Protein AF-A0A8J8D1H1-F1 (afdb_monomer_lite)

Foldseek 3Di:
DFKKKKWADDLVRLDLVLLLVLLQQLQVQLVVLDPDRDDSVNPVLSVVQVVCVVVVHGRIRIDTDDPLLCVLLDVVLVCVLQVPDPVDDDWGKDFLVSLVSQLVSLVSSLVSCCVVPVVDSSSSVSSSVNSSSVSCNVVRTIMIIDD

Structure (mmCIF, N/CA/C/O backbone):
data_AF-A0A8J8D1H1-F1
#
_entry.id   AF-A0A8J8D1H1-F1
#
loop_
_atom_site.group_PDB
_atom_site.id
_atom_site.type_symbol
_atom_site.label_atom_id
_atom_site.label_alt_id
_atom_site.label_comp_id
_atom_site.label_asym_id
_atom_site.label_entity_id
_atom_site.label_seq_id
_atom_site.pdbx_PDB_ins_code
_atom_site.Cartn_x
_atom_site.Cartn_y
_atom_site.Cartn_z
_atom_site.occupancy
_atom_site.B_iso_or_equiv
_atom_site.auth_seq_id
_atom_site.auth_comp_id
_atom_site.auth_asym_id
_atom_site.auth_atom_id
_atom_site.pdbx_PDB_model_num
ATOM 1 N N . MET A 1 1 ? -5.813 13.600 -11.832 1.00 45.50 1 MET A N 1
ATOM 2 C CA . MET A 1 1 ? -6.518 12.853 -10.773 1.00 45.50 1 MET A CA 1
ATOM 3 C C . MET A 1 1 ? -5.757 11.557 -10.572 1.00 45.50 1 MET A C 1
ATOM 5 O O . MET A 1 1 ? -5.566 10.841 -11.548 1.00 45.50 1 MET A O 1
ATOM 9 N N . GLY A 1 2 ? -5.183 11.353 -9.386 1.00 52.75 2 GLY A N 1
ATOM 10 C CA . GLY A 1 2 ? -4.544 10.085 -9.018 1.00 52.75 2 GLY A CA 1
ATOM 11 C C . GLY A 1 2 ? -5.602 9.148 -8.446 1.00 52.75 2 GLY A C 1
ATOM 12 O O . GLY A 1 2 ? -6.563 9.633 -7.866 1.00 52.75 2 GLY A O 1
ATOM 13 N N . LYS A 1 3 ? -5.453 7.840 -8.648 1.00 69.38 3 LYS A N 1
ATOM 14 C CA . LYS A 1 3 ? -6.367 6.838 -8.079 1.00 69.38 3 LYS A CA 1
ATOM 15 C C . LYS A 1 3 ? -5.940 6.569 -6.638 1.00 69.38 3 LYS A C 1
ATOM 17 O O . LYS A 1 3 ? -4.736 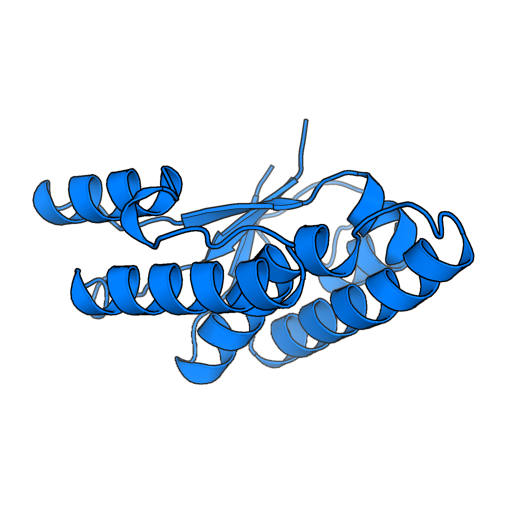6.545 -6.411 1.00 69.38 3 LYS A O 1
ATOM 22 N N . ALA A 1 4 ? -6.844 6.352 -5.688 1.00 76.69 4 ALA A N 1
ATOM 23 C CA . ALA A 1 4 ? -6.469 6.092 -4.295 1.00 76.69 4 ALA A CA 1
ATOM 24 C C . ALA A 1 4 ? -6.884 4.685 -3.849 1.00 76.69 4 ALA A C 1
ATOM 26 O O . ALA A 1 4 ? -8.058 4.325 -3.930 1.00 76.69 4 ALA A O 1
ATOM 27 N N . LEU A 1 5 ? -5.921 3.909 -3.349 1.00 85.44 5 LEU A N 1
ATOM 28 C CA . LEU A 1 5 ? -6.190 2.733 -2.528 1.00 85.44 5 LEU A CA 1
ATOM 29 C C . LEU A 1 5 ? -6.466 3.186 -1.106 1.00 85.44 5 LEU A C 1
ATOM 31 O O . LEU A 1 5 ? -5.787 4.068 -0.576 1.00 85.44 5 LEU A O 1
ATOM 35 N N . LYS A 1 6 ? -7.463 2.575 -0.491 1.00 86.31 6 LYS A N 1
ATOM 36 C CA . LYS A 1 6 ? -7.882 2.874 0.863 1.00 86.31 6 LYS A CA 1
ATOM 37 C C . LYS A 1 6 ? -7.838 1.590 1.670 1.00 86.31 6 LYS A C 1
ATOM 39 O O . LYS A 1 6 ? -8.591 0.658 1.393 1.00 86.31 6 LYS A O 1
ATOM 44 N N . LEU A 1 7 ? -6.968 1.562 2.674 1.00 82.25 7 LEU A N 1
ATOM 45 C CA . LEU A 1 7 ? -6.958 0.484 3.655 1.00 82.25 7 LEU A CA 1
ATOM 46 C C . LEU A 1 7 ? -8.142 0.681 4.603 1.00 82.25 7 LEU A C 1
ATOM 48 O O . LEU A 1 7 ? -8.295 1.752 5.202 1.00 82.25 7 LEU A O 1
ATOM 52 N N . LEU A 1 8 ? -8.997 -0.336 4.695 1.00 74.75 8 LEU A N 1
ATOM 53 C CA . LEU A 1 8 ? -10.189 -0.315 5.530 1.00 74.75 8 LEU A CA 1
ATOM 54 C C . LEU A 1 8 ? -9.907 -1.014 6.855 1.00 74.75 8 LEU A C 1
ATOM 56 O O . LEU A 1 8 ? -9.931 -2.238 6.930 1.00 74.75 8 LEU A O 1
ATOM 60 N N . PHE A 1 9 ? -9.672 -0.223 7.899 1.00 75.94 9 PHE A N 1
ATOM 61 C CA . PHE A 1 9 ? -9.648 -0.729 9.265 1.00 75.94 9 PHE A CA 1
ATOM 62 C C . PHE A 1 9 ? -11.086 -1.005 9.727 1.00 75.94 9 PHE A C 1
ATOM 64 O O . PHE A 1 9 ? -11.915 -0.090 9.649 1.00 75.94 9 PHE A O 1
ATOM 71 N N . PRO A 1 10 ? -11.406 -2.219 10.208 1.00 74.31 10 PRO A N 1
ATOM 72 C CA . PRO A 1 10 ? -12.652 -2.460 10.924 1.00 74.31 10 PRO A CA 1
ATOM 73 C C . PRO A 1 10 ? -12.750 -1.504 12.120 1.00 74.31 10 PRO A C 1
ATOM 75 O O . PRO A 1 10 ? -11.767 -1.306 12.831 1.00 74.31 10 PRO A O 1
ATOM 78 N N . GLU A 1 11 ? -13.920 -0.901 12.357 1.00 72.62 11 GLU A N 1
ATOM 79 C CA . GLU A 1 11 ? -14.108 0.058 13.465 1.00 72.62 11 GLU A CA 1
ATOM 80 C C . GLU A 1 11 ? -13.768 -0.553 14.834 1.00 72.62 11 GLU A C 1
ATOM 82 O O . GLU A 1 11 ? -13.295 0.141 15.728 1.00 72.62 11 GLU A O 1
ATOM 87 N N . GLU A 1 12 ? -13.975 -1.861 14.974 1.00 76.94 12 GLU A N 1
ATOM 88 C CA . GLU A 1 12 ? -13.670 -2.652 16.167 1.00 76.94 12 GLU A CA 1
ATOM 89 C C . GLU A 1 12 ? -12.165 -2.841 16.433 1.00 76.94 12 GLU A C 1
ATOM 91 O O . GLU A 1 12 ? -11.774 -2.967 17.594 1.00 76.94 12 GLU A O 1
ATOM 96 N N . ASP A 1 13 ? -11.329 -2.756 15.393 1.00 77.12 13 ASP A N 1
ATOM 97 C CA . ASP A 1 13 ? -9.873 -2.969 15.458 1.00 77.12 13 ASP A CA 1
ATOM 98 C C . ASP A 1 13 ? -9.062 -1.670 15.298 1.00 77.12 13 ASP A C 1
ATOM 100 O O . ASP A 1 13 ? -7.835 -1.652 15.450 1.00 77.12 13 ASP A O 1
ATOM 104 N N . ALA A 1 14 ? -9.738 -0.564 14.986 1.00 79.94 14 ALA A N 1
ATOM 105 C CA . ALA A 1 14 ? -9.160 0.743 14.708 1.00 79.94 14 ALA A CA 1
ATOM 106 C C . ALA A 1 14 ? -8.460 1.351 15.944 1.00 79.94 14 ALA A C 1
ATOM 108 O O . ALA A 1 14 ? -9.028 2.156 16.681 1.00 79.94 14 ALA A O 1
ATOM 109 N N . THR A 1 15 ? -7.194 0.986 16.159 1.00 86.88 15 THR A N 1
ATOM 110 C CA . THR A 1 15 ? -6.378 1.399 17.315 1.00 86.88 15 THR A CA 1
ATOM 111 C C . THR A 1 15 ? -5.153 2.224 16.908 1.00 86.88 15 THR A C 1
ATOM 113 O O . THR A 1 15 ? -4.674 2.155 15.772 1.00 86.88 15 THR A O 1
ATOM 116 N N . GLU A 1 16 ? -4.609 3.018 17.842 1.00 88.00 16 GLU A N 1
ATOM 117 C CA . GLU A 1 16 ? -3.355 3.750 17.602 1.00 88.00 16 GLU A CA 1
ATOM 118 C C . GLU A 1 16 ? -2.182 2.792 17.365 1.00 88.00 16 GLU A C 1
ATOM 120 O O . GLU A 1 16 ? -1.291 3.097 16.574 1.00 88.00 16 GLU A O 1
ATOM 125 N N . GLU A 1 17 ? -2.160 1.660 18.068 1.00 88.81 17 GLU A N 1
ATOM 126 C CA . GLU A 1 17 ? -1.143 0.616 17.960 1.00 88.81 17 GLU A CA 1
ATOM 127 C C . GLU A 1 17 ? -1.075 0.064 16.536 1.00 88.81 17 GLU A C 1
ATOM 129 O O . GLU A 1 17 ? 0.008 -0.003 15.959 1.00 88.81 17 GLU A O 1
ATOM 134 N N . LEU A 1 18 ? -2.230 -0.234 15.943 1.00 88.00 18 LEU A N 1
ATOM 135 C CA . LEU A 1 18 ? -2.330 -0.764 14.589 1.00 88.00 18 LEU A CA 1
ATOM 136 C C . LEU A 1 18 ? -1.869 0.255 13.531 1.00 88.00 18 LEU A C 1
ATOM 138 O O . LEU A 1 18 ? -1.147 -0.083 12.591 1.00 88.00 18 LEU A O 1
ATOM 142 N N . VAL A 1 19 ? -2.211 1.535 13.711 1.00 87.69 19 VAL A N 1
ATOM 143 C CA . VAL A 1 19 ? -1.732 2.615 12.828 1.00 87.69 19 VAL A CA 1
ATOM 144 C C . VAL A 1 19 ? -0.218 2.827 12.966 1.00 87.69 19 VAL A C 1
ATOM 146 O O . VAL A 1 19 ? 0.461 3.079 11.966 1.00 87.69 19 VAL A O 1
ATOM 149 N N . LYS A 1 20 ? 0.332 2.711 14.184 1.00 89.56 20 LYS A N 1
ATOM 150 C CA . LYS A 1 20 ? 1.785 2.777 14.429 1.00 89.56 20 LYS A CA 1
ATOM 151 C C . LYS A 1 20 ? 2.511 1.608 13.773 1.00 89.56 20 LYS A C 1
ATOM 153 O O . LYS A 1 20 ? 3.522 1.834 13.114 1.00 89.56 20 LYS A O 1
ATOM 158 N N . GLU A 1 21 ? 1.973 0.396 13.893 1.00 91.25 21 GLU A N 1
ATOM 159 C CA . GLU A 1 21 ? 2.517 -0.794 13.237 1.00 91.25 21 GLU A CA 1
ATOM 160 C C . GLU A 1 21 ? 2.599 -0.601 11.718 1.00 91.25 21 GLU A C 1
ATOM 162 O O . GLU A 1 21 ? 3.668 -0.783 11.131 1.00 91.25 21 GLU A O 1
ATOM 167 N N . TYR A 1 22 ? 1.503 -0.166 11.084 1.00 89.38 22 TYR A N 1
ATOM 168 C CA . TYR A 1 22 ? 1.492 0.100 9.645 1.00 89.38 22 TYR A CA 1
ATOM 169 C C . TYR A 1 22 ? 2.544 1.144 9.245 1.00 89.38 22 TYR A C 1
ATOM 171 O O . TYR A 1 22 ? 3.323 0.924 8.314 1.00 89.38 22 TYR A O 1
ATOM 179 N N . GLY A 1 23 ? 2.605 2.275 9.955 1.00 89.38 23 GLY A N 1
ATOM 180 C CA . GLY A 1 23 ? 3.569 3.330 9.644 1.00 89.38 23 GLY A CA 1
ATOM 181 C C . GLY A 1 23 ? 5.022 2.883 9.819 1.00 89.38 23 GLY A C 1
ATOM 182 O O . GLY A 1 23 ? 5.877 3.284 9.031 1.00 89.38 23 GLY A O 1
ATOM 183 N N . GLN A 1 24 ? 5.311 2.039 10.811 1.00 91.31 24 GLN A N 1
ATOM 184 C CA . GLN A 1 24 ? 6.654 1.506 11.019 1.00 91.31 24 GLN A CA 1
ATOM 185 C C . GLN A 1 24 ? 7.062 0.553 9.890 1.00 91.31 24 GLN A C 1
ATOM 187 O O . GLN A 1 24 ? 8.138 0.719 9.318 1.00 91.31 24 GLN A O 1
ATOM 192 N N . ARG A 1 25 ? 6.184 -0.380 9.500 1.00 92.00 25 ARG A N 1
ATOM 193 C CA . ARG A 1 25 ? 6.431 -1.272 8.354 1.00 92.00 25 ARG A CA 1
ATOM 194 C C . ARG A 1 25 ? 6.670 -0.483 7.068 1.00 92.00 25 ARG A C 1
ATOM 196 O O . ARG A 1 25 ? 7.558 -0.821 6.293 1.00 92.00 25 ARG A O 1
ATOM 203 N N . LEU A 1 26 ? 5.909 0.593 6.863 1.00 90.44 26 LEU A N 1
ATOM 204 C CA . LEU A 1 26 ? 6.060 1.469 5.706 1.00 90.44 26 LEU A CA 1
ATOM 205 C C . LEU A 1 26 ? 7.420 2.177 5.690 1.00 90.44 26 LEU A C 1
ATOM 207 O O . LEU A 1 26 ? 8.077 2.198 4.651 1.00 90.44 26 LEU A O 1
ATOM 211 N N . ALA A 1 27 ? 7.851 2.732 6.826 1.00 89.38 27 ALA A N 1
ATOM 212 C CA . ALA A 1 27 ? 9.170 3.347 6.956 1.00 89.38 27 ALA A CA 1
ATOM 213 C C . ALA A 1 27 ? 10.284 2.328 6.663 1.00 89.38 27 ALA A C 1
ATOM 215 O O . ALA A 1 27 ? 11.140 2.573 5.817 1.00 89.38 27 ALA A O 1
ATOM 216 N N . GLU A 1 28 ? 10.212 1.139 7.269 1.00 91.12 28 GLU A N 1
ATOM 217 C CA . GLU A 1 28 ? 11.175 0.056 7.042 1.00 91.12 28 GLU A CA 1
ATOM 218 C C . GLU A 1 28 ? 11.212 -0.395 5.574 1.00 91.12 28 GLU A C 1
ATOM 220 O O . GLU A 1 28 ? 12.289 -0.623 5.022 1.00 91.12 28 GLU A O 1
ATOM 225 N N . ALA A 1 29 ? 10.055 -0.509 4.916 1.00 90.56 29 ALA A N 1
ATOM 226 C CA . ALA A 1 29 ? 9.973 -0.870 3.504 1.00 90.56 29 ALA A CA 1
ATOM 227 C C . ALA A 1 29 ? 10.595 0.201 2.598 1.00 90.56 29 ALA A C 1
ATOM 229 O O . ALA A 1 29 ? 11.306 -0.136 1.655 1.00 90.56 29 ALA A O 1
ATOM 230 N N . GLN A 1 30 ? 10.380 1.487 2.888 1.00 87.19 30 GLN A N 1
ATOM 231 C CA . GLN A 1 30 ? 10.979 2.573 2.111 1.00 87.19 30 GLN A CA 1
ATOM 232 C C . GLN A 1 30 ? 12.494 2.674 2.331 1.00 87.19 30 GLN A C 1
ATOM 234 O O . GLN A 1 30 ? 13.232 2.802 1.357 1.00 87.19 30 GLN A O 1
ATOM 239 N N . ASN A 1 31 ? 12.976 2.533 3.568 1.00 87.38 31 ASN A N 1
ATOM 240 C CA . ASN A 1 31 ? 14.403 2.656 3.897 1.00 87.38 31 ASN A CA 1
ATOM 241 C C . ASN A 1 31 ? 15.251 1.516 3.318 1.00 87.38 31 ASN A C 1
ATOM 243 O O . ASN A 1 31 ? 16.445 1.684 3.109 1.00 87.38 31 ASN A O 1
ATOM 247 N N . LYS A 1 32 ? 14.653 0.358 2.998 1.00 87.69 32 LYS A N 1
ATOM 248 C CA . LYS A 1 32 ? 15.347 -0.715 2.256 1.00 87.69 32 LYS A CA 1
ATOM 249 C C . LYS A 1 32 ? 15.782 -0.294 0.851 1.00 87.69 32 LYS A C 1
ATOM 251 O O . LYS A 1 32 ? 16.681 -0.915 0.290 1.00 87.69 32 LYS A O 1
ATOM 256 N N . HIS A 1 33 ? 15.115 0.703 0.276 1.00 82.94 33 HIS A N 1
ATOM 257 C CA . HIS A 1 33 ? 15.286 1.114 -1.117 1.00 82.94 33 HIS A CA 1
ATOM 258 C C . HIS A 1 33 ? 15.747 2.566 -1.264 1.00 82.94 33 HIS A C 1
ATOM 260 O O . HIS A 1 33 ? 16.061 3.000 -2.371 1.00 82.94 33 HIS A O 1
ATOM 266 N N . LEU A 1 34 ? 15.773 3.326 -0.173 1.00 79.38 34 LEU A N 1
ATOM 267 C CA . LEU A 1 34 ? 16.275 4.691 -0.130 1.00 79.38 34 LEU A CA 1
ATOM 268 C C . LEU A 1 34 ? 17.651 4.700 0.538 1.00 79.38 34 LEU A C 1
ATOM 270 O O . LEU A 1 34 ? 17.864 4.012 1.530 1.00 79.38 34 LEU A O 1
ATOM 274 N N . ASP A 1 35 ? 18.553 5.552 0.053 1.00 75.00 35 ASP A N 1
ATOM 275 C CA . ASP A 1 35 ? 19.830 5.844 0.727 1.00 75.00 35 ASP A CA 1
ATOM 276 C C . ASP A 1 35 ? 19.647 6.755 1.967 1.00 75.00 35 ASP A C 1
ATOM 278 O O . ASP A 1 35 ? 20.611 7.291 2.516 1.00 75.00 35 ASP A O 1
ATOM 282 N N . GLU A 1 36 ? 18.402 6.950 2.408 1.00 75.50 36 GLU A N 1
ATOM 283 C CA . GLU A 1 36 ? 18.005 7.814 3.514 1.00 75.50 36 GLU A CA 1
ATOM 284 C C . GLU A 1 36 ? 17.160 7.028 4.520 1.00 75.50 36 GLU A C 1
ATOM 286 O O . GLU A 1 36 ? 16.261 6.271 4.147 1.00 75.50 36 GLU A O 1
ATOM 291 N N . ASP A 1 37 ? 17.431 7.244 5.807 1.00 79.44 37 ASP A N 1
ATOM 292 C CA . ASP A 1 37 ? 16.655 6.662 6.899 1.00 79.44 37 ASP A CA 1
ATOM 293 C C . ASP A 1 37 ? 15.447 7.556 7.201 1.00 79.44 37 ASP A C 1
ATOM 295 O O . ASP A 1 37 ? 15.569 8.580 7.877 1.00 79.44 37 ASP A O 1
ATOM 299 N N . ARG A 1 38 ? 14.278 7.195 6.662 1.00 75.88 38 ARG A N 1
ATOM 300 C CA . ARG A 1 38 ? 13.013 7.862 6.979 1.00 75.88 38 ARG A CA 1
ATOM 301 C C . ARG A 1 38 ? 12.459 7.312 8.277 1.00 75.88 38 ARG A C 1
ATOM 303 O O . ARG A 1 38 ? 12.231 6.110 8.408 1.00 75.88 38 ARG A O 1
ATOM 310 N N . SER A 1 39 ? 12.177 8.190 9.228 1.00 79.81 39 SER A N 1
ATOM 311 C CA . SER A 1 39 ? 11.556 7.754 10.477 1.00 79.81 39 SER A CA 1
ATOM 312 C C . SER A 1 39 ? 10.043 7.608 10.317 1.00 79.81 39 SER A C 1
ATOM 314 O O . SER A 1 39 ? 9.412 8.299 9.509 1.00 79.81 39 SER A O 1
ATOM 316 N N . PHE A 1 40 ? 9.437 6.758 11.156 1.00 77.38 40 PHE A N 1
ATOM 317 C CA . PHE A 1 40 ? 7.983 6.748 11.340 1.00 77.38 40 PHE A CA 1
ATOM 318 C C . PHE A 1 40 ? 7.456 8.176 11.522 1.00 77.38 40 PHE A C 1
ATOM 320 O O . PHE A 1 40 ? 6.461 8.522 10.903 1.00 77.38 40 PHE A O 1
ATOM 327 N N . ASP A 1 41 ? 8.181 9.032 12.255 1.00 77.56 41 ASP A N 1
ATOM 328 C CA . ASP A 1 41 ? 7.788 10.403 12.574 1.00 77.56 41 ASP A CA 1
ATOM 329 C C . ASP A 1 41 ? 7.644 11.365 11.372 1.00 77.56 41 ASP A C 1
ATOM 331 O O . ASP A 1 41 ? 7.173 12.496 11.526 1.00 77.56 41 ASP A O 1
ATOM 335 N N . GLU A 1 42 ? 7.999 10.950 10.157 1.00 78.00 42 GLU A N 1
ATOM 336 C CA . GLU A 1 42 ? 8.000 11.800 8.956 1.00 78.00 42 GLU A CA 1
ATOM 337 C C . GLU A 1 42 ? 6.825 11.543 7.997 1.00 78.00 42 GLU A C 1
ATOM 339 O O . GLU A 1 42 ? 6.532 12.348 7.110 1.00 78.00 42 GLU A O 1
ATOM 344 N N . LEU A 1 43 ? 6.109 10.439 8.176 1.00 82.62 43 LEU A N 1
ATOM 345 C CA . LEU A 1 43 ? 5.040 9.959 7.294 1.00 82.62 43 LEU A CA 1
ATOM 346 C C . LEU A 1 43 ? 3.665 10.666 7.502 1.00 82.62 43 LEU A C 1
ATOM 348 O O . LEU A 1 43 ? 2.693 10.055 7.901 1.00 82.62 43 LEU A O 1
ATOM 352 N N . VAL A 1 44 ? 3.517 11.956 7.190 1.00 81.31 44 VAL A N 1
ATOM 353 C CA . VAL A 1 44 ? 2.293 12.795 7.402 1.00 81.31 44 VAL A CA 1
ATOM 354 C C . VAL A 1 44 ? 0.907 12.093 7.434 1.00 81.31 44 VAL A C 1
ATOM 356 O O . VAL A 1 44 ? 0.094 12.419 8.302 1.00 81.31 44 VAL A O 1
ATOM 359 N N . GLU A 1 45 ? 0.606 11.156 6.528 1.00 77.38 45 GLU A N 1
ATOM 360 C CA . GLU A 1 45 ? -0.679 10.435 6.497 1.00 77.38 45 GLU A CA 1
ATOM 361 C C . GLU A 1 45 ? -0.985 9.613 7.767 1.00 77.38 45 GLU A C 1
ATOM 363 O O . GLU A 1 45 ? -2.136 9.607 8.205 1.00 77.38 45 GLU A O 1
ATOM 368 N N . TYR A 1 46 ? -0.000 8.998 8.442 1.00 80.31 46 TYR A N 1
ATOM 369 C CA . TYR A 1 46 ? -0.296 8.301 9.710 1.00 80.31 46 TYR A CA 1
ATOM 370 C C . TYR A 1 46 ? -0.565 9.296 10.846 1.00 80.31 46 TYR A C 1
ATOM 372 O O . TYR A 1 46 ? -1.411 9.017 11.692 1.00 80.31 46 TYR A O 1
ATOM 380 N N . LYS A 1 47 ? 0.107 10.464 10.877 1.00 82.38 47 LYS A N 1
ATOM 381 C CA . LYS A 1 47 ? -0.158 11.490 11.908 1.00 82.38 47 LYS A CA 1
ATOM 382 C C . LYS A 1 47 ? -1.626 11.887 11.861 1.00 82.38 47 LYS A C 1
ATOM 384 O O . LYS A 1 47 ? -2.291 11.919 12.891 1.00 82.38 47 LYS A O 1
ATOM 389 N N . ARG A 1 48 ? -2.140 12.086 10.644 1.00 84.25 48 ARG A N 1
ATOM 390 C CA . ARG A 1 48 ? -3.556 12.373 10.387 1.00 84.25 48 ARG A CA 1
ATOM 391 C C . ARG A 1 48 ? -4.469 11.221 10.804 1.00 84.25 48 ARG A C 1
ATOM 393 O O . ARG A 1 48 ? -5.528 11.478 11.367 1.00 84.25 48 ARG A O 1
ATOM 400 N N . ALA A 1 49 ? -4.089 9.970 10.540 1.00 84.50 49 ALA A N 1
ATOM 401 C CA . ALA A 1 49 ? -4.870 8.806 10.965 1.00 84.50 49 ALA A CA 1
ATOM 402 C C . ALA A 1 49 ? -4.944 8.681 12.501 1.00 84.50 49 ALA A C 1
ATOM 404 O O . ALA A 1 49 ? -6.025 8.446 13.036 1.00 84.50 49 ALA A O 1
ATOM 405 N N . ILE A 1 50 ? -3.837 8.923 13.213 1.00 86.25 50 ILE A N 1
ATOM 406 C CA . ILE A 1 50 ? -3.800 8.955 14.686 1.00 86.25 50 ILE A CA 1
ATOM 407 C C . ILE A 1 50 ? -4.636 10.118 15.235 1.00 86.25 50 ILE A C 1
ATOM 409 O O . ILE A 1 50 ? -5.385 9.942 16.191 1.00 86.25 50 ILE A O 1
ATOM 413 N N . GLU A 1 51 ? -4.540 11.310 14.644 1.00 87.56 51 GLU A N 1
ATOM 414 C CA . GLU A 1 51 ? -5.357 12.459 15.058 1.00 87.56 51 GLU A CA 1
ATOM 415 C C . GLU A 1 51 ? -6.857 12.186 14.894 1.00 87.56 51 GLU A C 1
ATOM 417 O O . GLU A 1 51 ? -7.631 12.511 15.791 1.00 87.56 51 GLU A O 1
ATOM 422 N N . LYS A 1 52 ? -7.268 11.539 13.796 1.00 85.56 52 LYS A N 1
ATOM 423 C CA . LYS A 1 52 ? -8.657 11.098 13.592 1.00 85.56 52 LYS A CA 1
ATOM 424 C C . LYS A 1 52 ? -9.114 10.126 14.674 1.00 85.56 52 LYS A C 1
ATOM 426 O O . LYS A 1 52 ? -10.147 10.364 15.291 1.00 85.56 52 LYS A O 1
ATOM 431 N N . LEU A 1 53 ? -8.303 9.110 14.973 1.00 85.81 53 LEU A N 1
ATOM 432 C CA . LEU A 1 53 ? -8.587 8.167 16.057 1.00 85.81 53 LEU A CA 1
ATOM 433 C C . LEU A 1 53 ? -8.795 8.871 17.400 1.00 85.81 53 LEU A C 1
ATOM 435 O O . LEU A 1 53 ? -9.765 8.598 18.103 1.00 85.81 53 LEU A O 1
ATOM 439 N N . ARG A 1 54 ? -7.930 9.833 17.736 1.00 87.31 54 ARG A N 1
ATOM 440 C CA . ARG A 1 54 ? -8.039 10.621 18.977 1.00 87.31 54 ARG A CA 1
ATOM 441 C C . ARG A 1 54 ? -9.305 11.471 19.050 1.00 87.31 54 ARG A C 1
ATOM 443 O O . ARG A 1 54 ? -9.759 11.776 20.151 1.00 87.31 54 ARG A O 1
ATOM 450 N N . ASN A 1 55 ? -9.869 11.836 17.902 1.00 87.62 55 ASN A N 1
ATOM 451 C CA . ASN A 1 55 ? -11.120 12.581 17.800 1.00 87.62 55 ASN A CA 1
ATOM 452 C C . ASN A 1 55 ? -12.363 11.672 17.742 1.00 87.62 55 ASN A C 1
ATOM 454 O O . ASN A 1 55 ? -13.478 12.189 17.728 1.00 87.62 55 ASN A O 1
ATOM 458 N N . GLY A 1 56 ? -12.191 10.344 17.746 1.00 82.62 56 GLY A N 1
ATOM 459 C CA . GLY A 1 56 ? -13.283 9.373 17.624 1.00 82.62 56 GLY A CA 1
ATOM 460 C C . GLY A 1 56 ? -13.744 9.125 16.184 1.00 82.62 56 GLY A C 1
ATOM 461 O O . GLY A 1 56 ? -14.824 8.574 15.983 1.00 82.62 56 GLY A O 1
ATOM 462 N N . ASP A 1 57 ? -12.947 9.531 15.194 1.00 82.44 57 ASP A N 1
ATOM 463 C CA . ASP A 1 57 ? -13.204 9.284 13.776 1.00 82.44 57 ASP A CA 1
ATOM 464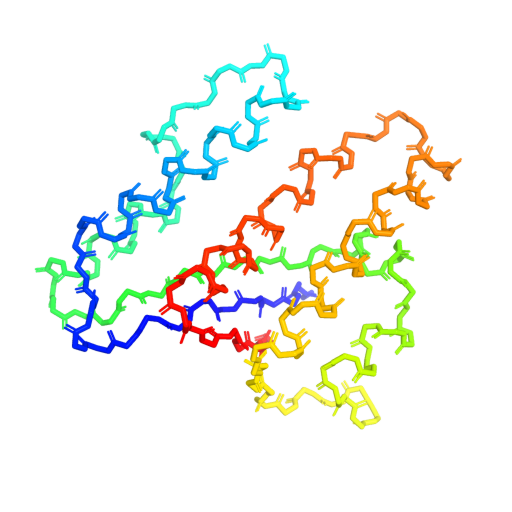 C C . ASP A 1 57 ? -12.508 7.997 13.303 1.00 82.44 57 ASP A C 1
ATOM 466 O O . ASP A 1 57 ? -11.439 7.626 13.794 1.00 82.44 57 ASP A O 1
ATOM 470 N N . ALA A 1 58 ? -13.065 7.353 12.272 1.00 74.44 58 ALA A N 1
ATOM 471 C CA . ALA A 1 58 ? -12.449 6.182 11.655 1.00 74.44 58 ALA A CA 1
ATOM 472 C C . ALA A 1 58 ? -11.062 6.525 11.056 1.00 74.44 58 ALA A C 1
ATOM 474 O O . ALA A 1 58 ? -10.947 7.481 10.267 1.00 74.44 58 ALA A O 1
ATOM 475 N N . PRO A 1 59 ? -10.001 5.752 11.366 1.00 79.00 59 PRO A N 1
ATOM 476 C CA . PRO A 1 59 ? -8.711 5.918 10.721 1.00 79.00 59 PRO A CA 1
ATOM 477 C C . PRO A 1 59 ? -8.854 5.480 9.273 1.00 79.00 59 PRO A C 1
ATOM 479 O O . PRO A 1 59 ? -9.257 4.361 8.969 1.00 79.00 59 PRO A O 1
ATOM 482 N N . VAL A 1 60 ? -8.510 6.374 8.357 1.00 74.38 60 VAL A N 1
ATOM 483 C CA . VAL A 1 60 ? -8.442 6.025 6.945 1.00 74.38 60 VAL A CA 1
ATOM 484 C C . VAL A 1 60 ? -7.072 6.404 6.432 1.00 74.38 60 VAL A C 1
ATOM 486 O O . VAL A 1 60 ? -6.701 7.579 6.489 1.00 74.38 60 VAL A O 1
ATOM 489 N N . ILE A 1 61 ? -6.353 5.405 5.928 1.00 79.69 61 ILE A N 1
ATOM 490 C CA . ILE A 1 61 ? -5.058 5.575 5.280 1.00 79.69 61 ILE A CA 1
ATOM 491 C C . ILE A 1 61 ? -5.266 5.449 3.776 1.00 79.69 61 ILE A C 1
ATOM 493 O O . ILE A 1 61 ? -5.778 4.440 3.286 1.00 79.69 61 ILE A O 1
ATOM 497 N N . TYR A 1 62 ? -4.872 6.503 3.065 1.00 81.94 62 TYR A N 1
ATOM 498 C CA . TYR A 1 62 ? -4.977 6.596 1.617 1.00 81.94 62 TYR A CA 1
ATOM 499 C C . TYR A 1 62 ? -3.603 6.467 0.979 1.00 81.94 62 TYR A C 1
ATOM 501 O O . TYR A 1 62 ? -2.650 7.136 1.382 1.00 81.94 62 TYR A O 1
ATOM 509 N N . GLU A 1 63 ? -3.531 5.666 -0.075 1.00 81.56 63 GLU A N 1
ATOM 510 C CA . GLU A 1 63 ? -2.354 5.540 -0.914 1.00 81.56 63 GLU A CA 1
ATOM 511 C C . GLU A 1 63 ? -2.696 5.843 -2.363 1.00 81.56 63 GLU A C 1
ATOM 513 O O . GLU A 1 63 ? -3.395 5.092 -3.044 1.00 81.56 63 GLU A O 1
ATOM 518 N N . THR A 1 64 ? -2.181 6.963 -2.863 1.00 81.38 64 THR A N 1
ATOM 519 C CA . THR A 1 64 ? -2.374 7.336 -4.261 1.00 81.38 64 THR A CA 1
ATOM 520 C C . THR A 1 64 ? -1.550 6.417 -5.159 1.00 81.38 64 THR A C 1
ATOM 522 O O . THR A 1 64 ? -0.320 6.395 -5.101 1.00 81.38 64 THR A O 1
ATOM 525 N N . VAL A 1 65 ? -2.215 5.672 -6.035 1.00 78.25 65 VAL A N 1
ATOM 526 C CA . VAL A 1 65 ? -1.598 4.970 -7.158 1.00 78.25 65 VAL A CA 1
ATOM 527 C C . VAL A 1 65 ? -1.242 5.997 -8.226 1.00 78.25 65 VAL A C 1
ATOM 529 O O . VAL A 1 65 ? -2.102 6.582 -8.894 1.00 78.25 65 VAL A O 1
ATOM 532 N N . MET A 1 66 ? 0.059 6.226 -8.370 1.00 76.12 66 MET A N 1
ATOM 533 C CA . MET A 1 66 ? 0.617 7.118 -9.380 1.00 76.12 66 MET A CA 1
ATOM 534 C C . MET A 1 66 ? 0.466 6.517 -10.787 1.00 76.12 66 MET A C 1
ATOM 536 O O . MET A 1 66 ? 0.266 5.315 -10.965 1.00 76.12 66 MET A O 1
ATOM 540 N N . SER A 1 67 ? 0.595 7.352 -11.819 1.00 77.19 67 SER A N 1
ATOM 541 C CA . SER A 1 67 ? 0.465 6.912 -13.215 1.00 77.19 67 SER A CA 1
ATOM 542 C C . SER A 1 67 ? 1.531 5.893 -13.632 1.00 77.19 67 SER A C 1
ATOM 544 O O . SER A 1 67 ? 1.225 4.986 -14.401 1.00 77.19 67 SER A O 1
ATOM 546 N N . ALA A 1 68 ? 2.762 6.013 -13.126 1.00 79.75 68 ALA A N 1
ATOM 547 C CA . ALA A 1 68 ? 3.862 5.119 -13.486 1.00 79.75 68 ALA A CA 1
ATOM 548 C C . ALA A 1 68 ? 3.628 3.656 -13.046 1.00 79.75 68 ALA A C 1
ATOM 550 O O . ALA A 1 68 ? 3.685 2.794 -13.921 1.00 79.75 68 ALA A O 1
ATOM 551 N N . PRO A 1 69 ? 3.229 3.364 -11.791 1.00 79.81 69 PRO A N 1
ATOM 552 C CA . PRO A 1 69 ? 2.717 2.051 -11.387 1.00 79.81 69 PRO A CA 1
ATOM 553 C C . PRO A 1 69 ? 1.687 1.449 -12.347 1.00 79.81 69 PRO A C 1
ATOM 555 O O . PRO A 1 69 ? 1.808 0.296 -12.746 1.00 79.81 69 PRO A O 1
ATOM 558 N N . ILE A 1 70 ? 0.692 2.238 -12.770 1.00 82.44 70 ILE A N 1
ATOM 559 C CA . ILE A 1 70 ? -0.366 1.771 -13.683 1.00 82.44 70 ILE A CA 1
ATOM 560 C C . ILE A 1 70 ? 0.218 1.399 -15.049 1.00 82.44 70 ILE A C 1
ATOM 562 O O . ILE A 1 70 ? -0.201 0.410 -15.648 1.00 82.44 70 ILE A O 1
ATOM 566 N N . ARG A 1 71 ? 1.206 2.159 -15.540 1.00 82.94 71 ARG A N 1
ATOM 567 C CA . ARG A 1 71 ? 1.932 1.807 -16.769 1.00 82.94 71 ARG A CA 1
ATOM 568 C C . ARG A 1 71 ? 2.715 0.504 -16.605 1.00 82.94 71 ARG A C 1
ATOM 570 O O . ARG A 1 71 ? 2.636 -0.333 -17.495 1.00 82.94 71 ARG A O 1
ATOM 577 N N . GLY A 1 72 ? 3.405 0.317 -15.478 1.00 85.62 72 GLY A N 1
ATOM 578 C CA . GLY A 1 72 ? 4.162 -0.906 -15.184 1.00 85.62 72 GLY A CA 1
ATOM 579 C C . GLY A 1 72 ? 3.280 -2.155 -15.107 1.00 85.62 72 GLY A C 1
ATOM 580 O O . GLY A 1 72 ? 3.586 -3.181 -15.716 1.00 85.62 72 GLY A O 1
ATOM 581 N N . MET A 1 73 ? 2.133 -2.056 -14.432 1.00 87.44 73 MET A N 1
ATOM 582 C CA . MET A 1 73 ? 1.149 -3.146 -14.359 1.00 87.44 73 MET A CA 1
ATOM 583 C C . MET A 1 73 ? 0.499 -3.439 -15.719 1.00 87.44 73 MET A C 1
ATOM 585 O O . MET A 1 73 ? 0.183 -4.590 -16.029 1.00 87.44 73 MET A O 1
ATOM 589 N N . GLY A 1 74 ? 0.335 -2.402 -16.540 1.00 85.44 74 GLY A N 1
ATOM 590 C CA . GLY A 1 74 ? -0.537 -2.404 -17.706 1.00 85.44 74 GLY A CA 1
ATOM 591 C C . GLY A 1 74 ? -1.950 -1.972 -17.315 1.00 85.44 74 GLY A C 1
ATOM 592 O O . GLY A 1 74 ? -2.512 -2.440 -16.324 1.00 85.44 74 GLY A O 1
ATOM 593 N N . ARG A 1 75 ? -2.536 -1.062 -18.103 1.00 82.88 75 ARG A N 1
ATOM 594 C CA . ARG A 1 75 ? -3.853 -0.486 -17.800 1.00 82.88 75 ARG A CA 1
ATOM 595 C C . ARG A 1 75 ? -4.957 -1.545 -17.762 1.00 82.88 75 ARG A C 1
ATOM 597 O O . ARG A 1 75 ? -5.774 -1.500 -16.855 1.00 82.88 75 ARG A O 1
ATOM 604 N N . GLU A 1 76 ? -4.937 -2.486 -18.701 1.00 83.44 76 GLU A N 1
ATOM 605 C CA . GLU A 1 76 ? -5.920 -3.574 -18.793 1.00 83.44 76 GLU A CA 1
ATOM 606 C C . GLU A 1 76 ? -5.902 -4.454 -17.542 1.00 83.44 76 GLU A C 1
ATOM 608 O O . GLU A 1 76 ? -6.946 -4.680 -16.946 1.00 83.44 76 GLU A O 1
ATOM 613 N N . ARG A 1 77 ? -4.710 -4.853 -17.078 1.00 82.88 77 ARG A N 1
ATOM 614 C CA . ARG A 1 77 ? -4.556 -5.645 -15.850 1.00 82.88 77 ARG A CA 1
ATOM 615 C C . ARG A 1 77 ? -5.010 -4.881 -14.609 1.00 82.88 77 ARG A C 1
ATOM 617 O O . ARG A 1 77 ? -5.627 -5.460 -13.726 1.00 82.88 77 ARG A O 1
ATOM 624 N N . PHE A 1 78 ? -4.724 -3.579 -14.535 1.00 83.56 78 PHE A N 1
ATOM 625 C CA . PHE A 1 78 ? -5.272 -2.743 -13.467 1.00 83.56 78 PHE A CA 1
ATOM 626 C C . PHE A 1 78 ? -6.804 -2.750 -13.505 1.00 83.56 78 PHE A C 1
ATOM 628 O O . PHE A 1 78 ? -7.444 -2.938 -12.479 1.00 83.56 78 PHE A O 1
ATOM 635 N N . ASP A 1 79 ? -7.399 -2.539 -14.678 1.00 80.94 79 ASP A N 1
ATOM 636 C CA . ASP A 1 79 ? -8.853 -2.500 -14.809 1.00 80.94 79 ASP A CA 1
ATOM 637 C C . ASP A 1 79 ? -9.492 -3.873 -14.492 1.00 80.94 79 ASP A C 1
ATOM 639 O O . ASP A 1 79 ? -10.545 -3.899 -13.864 1.00 80.94 79 ASP A O 1
ATOM 643 N N . GLU A 1 80 ? -8.831 -4.993 -14.814 1.00 82.50 80 GLU A N 1
ATOM 644 C CA . GLU A 1 80 ? -9.255 -6.363 -14.466 1.00 82.50 80 GLU A CA 1
ATOM 645 C C . GLU A 1 80 ? -9.264 -6.616 -12.951 1.00 82.50 80 GLU A C 1
ATOM 647 O O . GLU A 1 80 ? -10.302 -6.992 -12.407 1.00 82.50 80 GLU A O 1
ATOM 652 N N . ILE A 1 81 ? -8.154 -6.330 -12.255 1.00 81.56 81 ILE A N 1
ATOM 653 C CA . ILE A 1 81 ? -8.026 -6.525 -10.796 1.00 81.56 81 ILE A CA 1
ATOM 654 C C . ILE A 1 81 ? -9.119 -5.764 -10.042 1.00 81.56 81 ILE A C 1
ATOM 656 O O . ILE A 1 81 ? -9.684 -6.253 -9.068 1.00 81.56 81 ILE A O 1
ATOM 660 N N . PHE A 1 82 ? -9.432 -4.555 -10.505 1.00 77.00 82 PHE A N 1
ATOM 661 C CA . PHE A 1 82 ? -10.432 -3.699 -9.876 1.00 77.00 82 PHE A CA 1
ATOM 662 C C . PHE A 1 82 ? -11.833 -3.835 -10.483 1.00 77.00 82 PHE A C 1
ATOM 664 O O . PHE A 1 82 ? -12.720 -3.067 -10.102 1.00 77.00 82 PHE A O 1
ATOM 671 N N . GLN A 1 83 ? -12.040 -4.795 -11.392 1.00 75.69 83 GLN A N 1
ATOM 672 C CA . GLN A 1 83 ? -13.316 -5.073 -12.060 1.00 75.69 83 GLN A CA 1
ATOM 673 C C . GLN A 1 83 ? -13.972 -3.805 -12.640 1.00 75.69 83 GLN A C 1
ATOM 675 O O . GLN A 1 83 ? -15.172 -3.569 -12.503 1.00 75.69 83 GLN A O 1
ATOM 680 N N . LEU A 1 84 ? -13.165 -2.946 -13.265 1.00 72.75 84 LEU A N 1
ATOM 681 C CA . LEU A 1 84 ? -13.605 -1.663 -13.804 1.00 72.75 84 LEU A CA 1
ATOM 682 C C . LEU A 1 84 ? -14.244 -1.859 -15.185 1.00 72.75 84 LEU A C 1
ATOM 684 O O . LEU A 1 84 ? -13.556 -1.876 -16.207 1.00 72.75 84 LEU A O 1
ATOM 688 N N . GLU A 1 85 ? -15.573 -1.959 -15.243 1.00 63.84 85 GLU A N 1
ATOM 689 C CA . GLU A 1 85 ? -16.301 -1.944 -16.516 1.00 63.84 85 GLU A CA 1
ATOM 690 C C . GLU A 1 85 ? -16.281 -0.533 -17.137 1.00 63.84 85 GLU A C 1
ATOM 692 O O . GLU A 1 85 ? -16.671 0.453 -16.515 1.00 63.84 85 GLU A O 1
ATOM 697 N N . ASN A 1 86 ? -15.826 -0.419 -18.391 1.00 60.34 86 ASN A N 1
ATOM 698 C CA . ASN A 1 86 ? -15.773 0.833 -19.170 1.00 60.34 86 ASN A CA 1
ATOM 699 C C . ASN A 1 86 ? -14.937 1.976 -18.558 1.00 60.34 86 ASN A C 1
ATOM 701 O O . ASN A 1 86 ? -15.070 3.129 -18.968 1.00 60.34 86 ASN A O 1
ATOM 705 N N . GLY A 1 87 ? -14.050 1.674 -17.606 1.00 58.09 87 GLY A N 1
ATOM 706 C CA . GLY A 1 87 ? -13.237 2.683 -16.925 1.00 58.09 87 GLY A CA 1
ATOM 707 C C . GLY A 1 87 ? -14.008 3.535 -15.912 1.00 58.09 87 GLY A C 1
ATOM 708 O O . GLY A 1 87 ? -13.432 4.502 -15.405 1.00 58.09 87 GLY A O 1
ATOM 709 N N . ASP A 1 88 ? -15.259 3.170 -15.604 1.00 60.72 88 ASP A N 1
ATOM 710 C CA . ASP A 1 88 ? -16.035 3.787 -14.533 1.00 60.72 88 ASP A CA 1
ATOM 711 C C . ASP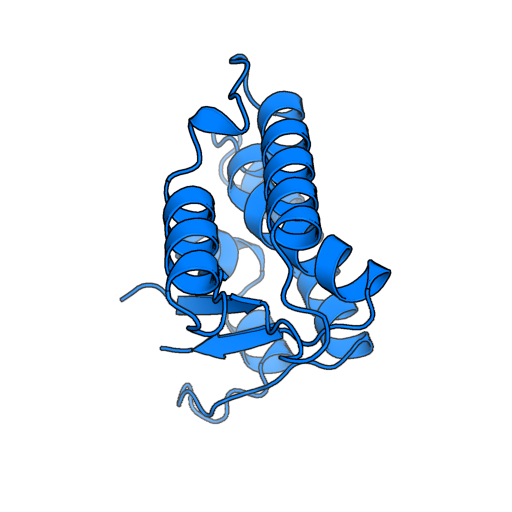 A 1 88 ? -15.665 3.164 -13.184 1.00 60.72 88 ASP A C 1
ATOM 713 O O . ASP A 1 88 ? -15.674 1.949 -12.990 1.00 60.72 88 ASP A O 1
ATOM 717 N N . PHE A 1 89 ? -15.319 4.029 -12.232 1.00 60.62 89 PHE A N 1
ATOM 718 C CA . PHE A 1 89 ? -14.944 3.638 -10.880 1.00 60.62 89 PHE A CA 1
ATOM 719 C C . PHE A 1 89 ? -16.201 3.372 -10.063 1.00 60.62 89 PHE A C 1
ATOM 721 O O . PHE A 1 89 ? -16.802 4.291 -9.505 1.00 60.62 89 PHE A O 1
ATOM 728 N N . GLN A 1 90 ? -16.597 2.108 -9.971 1.00 60.16 90 GLN A N 1
ATOM 729 C CA . GLN A 1 90 ? -17.444 1.682 -8.866 1.00 60.16 90 GLN A CA 1
ATOM 730 C C . GLN A 1 90 ? -16.562 1.445 -7.636 1.00 60.16 90 GLN A C 1
ATOM 732 O O . GLN A 1 90 ? -15.367 1.175 -7.759 1.00 60.16 90 GLN A O 1
ATOM 737 N N . ARG A 1 91 ? -17.128 1.609 -6.435 1.00 66.56 91 ARG A N 1
ATOM 738 C CA . ARG A 1 91 ? -16.447 1.229 -5.192 1.00 66.56 91 ARG A CA 1
ATOM 739 C C . ARG A 1 91 ? -16.191 -0.276 -5.226 1.00 66.56 91 ARG A C 1
ATOM 741 O O . ARG A 1 91 ? -17.067 -1.052 -4.854 1.00 66.56 91 ARG A O 1
ATOM 748 N N . THR A 1 92 ? -15.003 -0.663 -5.670 1.00 79.81 92 THR A N 1
ATOM 749 C CA . THR A 1 92 ? -14.545 -2.048 -5.631 1.00 79.81 92 THR A CA 1
ATOM 750 C C . THR A 1 92 ? -13.805 -2.264 -4.324 1.00 79.81 92 THR A C 1
ATOM 752 O O . THR A 1 92 ? -12.861 -1.537 -4.002 1.00 79.81 92 THR A O 1
ATOM 755 N N . VAL A 1 93 ? -14.255 -3.260 -3.570 1.00 86.50 93 VAL A N 1
ATOM 756 C CA . VAL A 1 93 ? -13.578 -3.751 -2.374 1.00 86.50 93 VAL A CA 1
ATOM 757 C C . VAL A 1 93 ? -12.898 -5.053 -2.767 1.00 86.50 93 VAL A C 1
ATOM 759 O O . VAL A 1 93 ? -13.573 -5.983 -3.201 1.00 86.50 93 VAL A O 1
ATOM 762 N N . LEU A 1 94 ? -11.574 -5.089 -2.663 1.00 88.06 94 LEU A N 1
ATOM 763 C CA . LEU A 1 94 ? -10.790 -6.290 -2.911 1.00 88.06 94 LEU A CA 1
ATOM 764 C C . LEU A 1 94 ? -10.828 -7.190 -1.679 1.00 88.06 94 LEU A C 1
ATOM 766 O O . LEU A 1 94 ? -10.586 -6.718 -0.564 1.00 88.06 94 LEU A O 1
ATOM 770 N N . ASP A 1 95 ? -11.112 -8.465 -1.917 1.00 88.62 95 ASP A N 1
ATOM 771 C CA . ASP A 1 95 ? -10.958 -9.543 -0.948 1.00 88.62 95 ASP A CA 1
ATOM 772 C C . ASP A 1 95 ? -9.502 -10.041 -0.903 1.00 88.62 95 ASP A C 1
ATOM 774 O O . ASP A 1 95 ? -8.617 -9.518 -1.580 1.00 88.62 95 ASP A O 1
ATOM 778 N N . GLU A 1 96 ? -9.238 -11.058 -0.086 1.00 92.56 96 GLU A N 1
ATOM 779 C CA . GLU A 1 96 ? -7.900 -11.620 0.125 1.00 92.56 96 GLU A CA 1
ATOM 780 C C . GLU A 1 96 ? -7.207 -12.039 -1.187 1.00 92.56 96 GLU A C 1
ATOM 782 O O . GLU A 1 96 ? -6.021 -11.762 -1.385 1.00 92.56 96 GLU A O 1
ATOM 787 N N . ASP A 1 97 ? -7.943 -12.659 -2.112 1.00 91.94 97 ASP A N 1
ATOM 788 C CA . ASP A 1 97 ? -7.399 -13.099 -3.398 1.00 91.94 97 ASP A CA 1
ATOM 789 C C . ASP A 1 97 ? -7.156 -11.914 -4.341 1.00 91.94 97 ASP A C 1
ATOM 791 O O . ASP A 1 97 ? -6.085 -11.831 -4.953 1.00 91.94 97 ASP A O 1
ATOM 795 N N . GLY A 1 98 ? -8.072 -10.942 -4.382 1.00 90.56 98 GLY A N 1
ATOM 796 C CA . GLY A 1 98 ? -7.872 -9.689 -5.110 1.00 90.56 98 GLY A CA 1
ATOM 797 C C . GLY A 1 98 ? -6.672 -8.887 -4.593 1.00 90.56 98 GLY A C 1
ATOM 798 O O . GLY A 1 98 ? -5.902 -8.333 -5.380 1.00 90.56 98 GLY A O 1
ATOM 799 N N . ILE A 1 99 ? -6.444 -8.867 -3.276 1.00 93.12 99 ILE A N 1
ATOM 800 C CA . ILE A 1 99 ? -5.283 -8.200 -2.665 1.00 93.12 99 ILE A CA 1
ATOM 801 C C . ILE A 1 99 ? -3.982 -8.930 -3.021 1.00 93.12 99 ILE A C 1
ATOM 803 O O . ILE A 1 99 ? -2.983 -8.278 -3.339 1.00 93.12 99 ILE A O 1
ATOM 807 N N . ARG A 1 100 ? -3.967 -10.272 -3.026 1.00 95.25 100 ARG A N 1
ATOM 808 C CA . ARG A 1 100 ? -2.803 -11.050 -3.496 1.00 95.25 100 ARG A CA 1
ATOM 809 C C . ARG A 1 100 ? -2.477 -10.761 -4.951 1.00 95.25 100 ARG A C 1
ATOM 811 O O . ARG A 1 100 ? -1.304 -10.603 -5.298 1.00 95.25 100 ARG A O 1
ATOM 818 N N . GLU A 1 101 ? -3.495 -10.699 -5.801 1.00 93.19 101 GLU A N 1
ATOM 819 C CA . GLU A 1 101 ? -3.311 -10.394 -7.214 1.00 93.19 101 GLU A CA 1
ATOM 820 C C . GLU A 1 101 ? -2.778 -8.972 -7.416 1.00 93.19 101 GLU A C 1
ATOM 822 O O . GLU A 1 101 ? -1.816 -8.778 -8.166 1.00 93.19 101 GLU A O 1
ATOM 827 N N . LEU A 1 102 ? -3.335 -7.997 -6.691 1.00 91.81 102 LEU A N 1
ATOM 828 C CA . LEU A 1 102 ? -2.872 -6.614 -6.695 1.00 91.81 102 LEU A CA 1
ATOM 829 C C . LEU A 1 102 ? -1.407 -6.499 -6.255 1.00 91.81 102 LEU A C 1
ATOM 831 O O . LEU A 1 102 ? -0.608 -5.859 -6.942 1.00 91.81 102 LEU A O 1
ATOM 835 N N . LYS A 1 103 ? -1.030 -7.156 -5.152 1.00 94.44 103 LYS A N 1
ATOM 836 C CA . LYS A 1 103 ? 0.359 -7.205 -4.672 1.00 94.44 103 LYS A CA 1
ATOM 837 C C . LYS A 1 103 ? 1.292 -7.744 -5.750 1.00 94.44 103 LYS A C 1
ATOM 839 O O . LYS A 1 103 ? 2.282 -7.096 -6.083 1.00 94.44 103 LYS A O 1
ATOM 844 N N . ARG A 1 104 ? 0.940 -8.887 -6.345 1.00 94.06 104 ARG A N 1
ATOM 845 C CA . ARG A 1 104 ? 1.724 -9.506 -7.419 1.00 94.06 104 ARG A CA 1
ATOM 846 C C . ARG A 1 104 ? 1.844 -8.588 -8.635 1.00 94.06 104 ARG A C 1
ATOM 848 O O . ARG A 1 104 ? 2.897 -8.532 -9.258 1.00 94.06 104 ARG A O 1
ATOM 855 N N . ALA A 1 105 ? 0.786 -7.856 -8.980 1.00 92.25 105 ALA A N 1
ATOM 856 C CA . ALA A 1 105 ? 0.830 -6.889 -10.070 1.00 92.25 105 ALA A CA 1
ATOM 857 C C . ALA A 1 105 ? 1.803 -5.736 -9.777 1.00 92.25 105 ALA A C 1
ATOM 859 O O . ALA A 1 105 ? 2.529 -5.329 -10.683 1.00 92.25 105 ALA A O 1
ATOM 860 N N . PHE A 1 106 ? 1.869 -5.238 -8.537 1.00 92.75 106 PHE A N 1
ATOM 861 C CA . PHE A 1 106 ? 2.867 -4.238 -8.147 1.00 92.75 106 PHE A CA 1
ATOM 862 C C . PHE A 1 106 ? 4.298 -4.784 -8.189 1.00 92.75 106 PHE A C 1
ATOM 864 O O . PHE A 1 106 ? 5.182 -4.101 -8.699 1.00 92.75 106 PHE A O 1
ATOM 871 N N . GLU A 1 107 ? 4.528 -6.0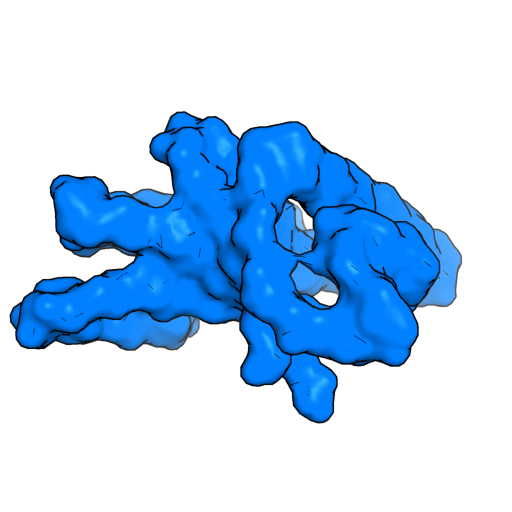12 -7.728 1.00 93.25 107 GLU A N 1
ATOM 872 C CA . GLU A 1 107 ? 5.839 -6.672 -7.825 1.00 93.25 107 GLU A CA 1
ATOM 873 C C . GLU A 1 107 ? 6.275 -6.851 -9.289 1.00 93.25 107 GLU A C 1
ATOM 875 O O . GLU A 1 107 ? 7.380 -6.463 -9.669 1.00 93.25 107 GLU A O 1
ATOM 880 N N . ASP A 1 108 ? 5.375 -7.337 -10.150 1.00 92.12 108 ASP A N 1
ATOM 881 C CA . ASP A 1 108 ? 5.613 -7.446 -11.594 1.00 92.12 108 ASP A CA 1
ATOM 882 C C . ASP A 1 108 ? 5.879 -6.065 -12.232 1.00 92.12 108 ASP A C 1
ATOM 884 O O . ASP A 1 108 ? 6.676 -5.939 -13.168 1.00 92.12 108 ASP A O 1
ATOM 888 N N . ALA A 1 109 ? 5.206 -5.016 -11.744 1.00 92.25 109 ALA A N 1
ATOM 889 C CA . ALA A 1 109 ? 5.370 -3.654 -12.239 1.00 92.25 109 ALA A CA 1
ATOM 890 C C . ALA A 1 109 ? 6.745 -3.073 -11.910 1.00 92.25 109 ALA A C 1
ATOM 892 O O . ALA A 1 109 ? 7.276 -2.359 -12.758 1.00 92.25 109 ALA A O 1
ATOM 893 N N . ILE A 1 110 ? 7.334 -3.397 -10.749 1.00 92.50 110 ILE A N 1
ATOM 894 C CA . ILE A 1 110 ? 8.724 -3.028 -10.429 1.00 92.50 110 ILE A CA 1
ATOM 895 C C . ILE A 1 110 ? 9.636 -3.556 -11.530 1.00 92.50 110 ILE A C 1
ATOM 897 O O . ILE A 1 110 ? 10.317 -2.772 -12.180 1.00 92.50 110 ILE A O 1
ATOM 901 N N . HIS A 1 111 ? 9.587 -4.862 -11.806 1.00 90.75 111 HIS A N 1
ATOM 902 C CA . HIS A 1 111 ? 10.461 -5.482 -12.802 1.00 90.75 111 HIS A CA 1
ATOM 903 C C . HIS A 1 111 ? 10.347 -4.813 -14.176 1.00 90.75 111 HIS A C 1
ATOM 905 O O . HIS A 1 111 ? 11.355 -4.434 -14.770 1.00 90.75 111 HIS A O 1
ATOM 911 N N . ARG A 1 112 ? 9.119 -4.593 -14.655 1.00 90.94 112 ARG A N 1
ATOM 912 C CA . ARG A 1 112 ? 8.871 -3.962 -15.961 1.00 90.94 112 ARG A CA 1
ATOM 913 C C . ARG A 1 112 ? 9.311 -2.501 -16.014 1.00 90.94 112 ARG A C 1
ATOM 915 O O . ARG A 1 112 ? 9.815 -2.051 -17.040 1.00 90.94 112 ARG A O 1
ATOM 922 N N . LEU A 1 113 ? 9.089 -1.746 -14.939 1.00 91.81 113 LEU A N 1
ATOM 923 C CA . LEU A 1 113 ? 9.493 -0.344 -14.870 1.00 91.81 113 LEU A CA 1
ATOM 924 C C . LEU A 1 113 ? 11.010 -0.213 -14.769 1.00 91.81 113 LEU A C 1
ATOM 926 O O . LEU A 1 113 ? 11.568 0.642 -15.444 1.00 91.81 113 LEU A O 1
ATOM 930 N N . THR A 1 114 ? 11.683 -1.084 -14.020 1.00 90.00 114 THR A N 1
ATOM 931 C CA . THR A 1 114 ? 13.148 -1.112 -13.939 1.00 90.00 114 THR A CA 1
ATOM 932 C C . THR A 1 114 ? 13.780 -1.478 -15.285 1.00 90.00 114 THR A C 1
ATOM 934 O O . THR A 1 114 ? 14.809 -0.918 -15.647 1.00 90.00 114 THR A O 1
ATOM 937 N N . GLU A 1 115 ? 13.156 -2.353 -16.081 1.00 89.44 115 GLU A N 1
ATOM 938 C CA . GLU A 1 115 ? 13.605 -2.624 -17.457 1.00 89.44 115 GLU A CA 1
ATOM 939 C C . GLU A 1 115 ? 13.415 -1.420 -18.397 1.00 89.44 115 GLU A C 1
ATOM 941 O O . GLU A 1 115 ? 14.277 -1.145 -19.233 1.00 89.44 115 GLU A O 1
ATOM 946 N N . ALA A 1 116 ? 12.292 -0.704 -18.281 1.00 88.56 116 ALA A N 1
ATOM 947 C CA . ALA A 1 116 ? 11.950 0.415 -19.164 1.00 88.56 116 ALA A CA 1
ATOM 948 C C . ALA A 1 116 ? 12.642 1.737 -18.786 1.00 88.56 116 ALA A C 1
ATOM 950 O O . ALA A 1 116 ? 13.020 2.519 -19.659 1.00 88.56 116 ALA A O 1
ATOM 951 N N . GLU A 1 117 ? 12.788 1.997 -17.490 1.00 87.75 117 GLU A N 1
ATOM 952 C CA . GLU A 1 117 ? 13.305 3.227 -16.893 1.00 87.75 117 GLU A CA 1
ATOM 953 C C . GLU A 1 117 ? 14.275 2.863 -15.740 1.00 87.75 117 GLU A C 1
ATOM 955 O O . GLU A 1 117 ? 13.916 3.010 -14.570 1.00 87.75 117 GLU A O 1
ATOM 960 N N . PRO A 1 118 ? 15.509 2.394 -16.032 1.00 84.00 118 PRO A N 1
ATOM 961 C CA . PRO A 1 118 ? 16.419 1.825 -15.022 1.00 84.00 118 PRO A CA 1
ATOM 962 C C . PRO A 1 118 ? 16.912 2.808 -13.956 1.00 84.00 118 PRO A C 1
ATOM 964 O O . PRO A 1 118 ? 17.403 2.397 -12.911 1.00 84.00 118 PRO A O 1
ATOM 967 N N . GLU A 1 119 ? 16.823 4.109 -14.232 1.00 84.25 119 GLU A N 1
ATOM 968 C CA . GLU A 1 119 ? 17.222 5.169 -13.299 1.00 84.25 119 GLU A CA 1
ATOM 969 C C . GLU A 1 119 ? 16.124 5.493 -12.269 1.00 84.25 119 GLU A C 1
ATOM 971 O O . GLU A 1 119 ? 16.358 6.254 -11.330 1.00 84.25 119 GLU A O 1
ATOM 976 N N . GLY A 1 120 ? 14.915 4.945 -12.435 1.00 83.12 120 GLY A N 1
ATOM 977 C CA . GLY A 1 120 ? 13.817 5.136 -11.495 1.00 83.12 120 GLY A CA 1
ATOM 978 C C . GLY A 1 120 ? 13.952 4.240 -10.265 1.00 83.12 120 GLY A C 1
ATOM 979 O O . GLY A 1 120 ? 14.198 3.045 -10.380 1.00 83.12 120 GLY A O 1
ATOM 980 N N . ASN A 1 121 ? 13.723 4.804 -9.076 1.00 86.19 121 ASN A N 1
ATOM 981 C CA . ASN A 1 121 ? 13.627 4.031 -7.835 1.00 86.19 121 ASN A CA 1
ATOM 982 C C . ASN A 1 121 ? 12.208 3.455 -7.677 1.00 86.19 121 ASN A C 1
ATOM 984 O O . ASN A 1 121 ? 11.382 3.946 -6.892 1.00 86.19 121 ASN A O 1
ATOM 988 N N . TRP A 1 122 ? 11.884 2.470 -8.515 1.00 89.56 122 TRP A N 1
ATOM 989 C CA . TRP A 1 122 ? 10.543 1.889 -8.596 1.00 89.56 122 TRP A CA 1
ATOM 990 C C . TRP A 1 122 ? 10.210 1.040 -7.380 1.00 89.56 122 TRP A C 1
ATOM 992 O O . TRP A 1 122 ? 9.061 1.053 -6.941 1.00 89.56 122 TRP A O 1
ATOM 1002 N N . GLU A 1 123 ? 11.209 0.391 -6.789 1.00 89.44 123 GLU A N 1
ATOM 1003 C CA . GLU A 1 123 ? 11.090 -0.344 -5.537 1.00 89.44 123 GLU A CA 1
ATOM 1004 C C . GLU A 1 123 ? 10.612 0.579 -4.411 1.00 89.44 123 GLU A C 1
ATOM 1006 O O . GLU A 1 123 ? 9.581 0.305 -3.798 1.00 89.44 123 GLU A O 1
ATOM 1011 N N . ALA A 1 124 ? 11.263 1.730 -4.188 1.00 86.44 124 ALA A N 1
ATOM 1012 C CA . ALA A 1 124 ? 10.804 2.694 -3.181 1.00 86.44 124 ALA A CA 1
ATOM 1013 C C . ALA A 1 124 ? 9.438 3.311 -3.534 1.00 86.44 124 ALA A C 1
ATOM 1015 O O . ALA A 1 124 ? 8.628 3.601 -2.64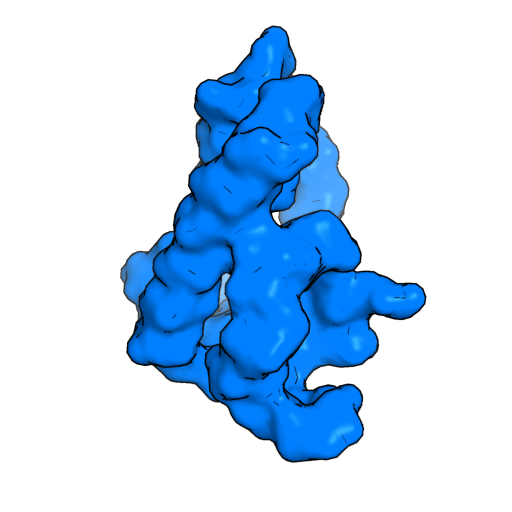7 1.00 86.44 124 ALA A O 1
ATOM 1016 N N . THR A 1 125 ? 9.173 3.511 -4.831 1.00 86.62 125 THR A N 1
ATOM 1017 C CA . THR A 1 125 ? 7.906 4.071 -5.331 1.00 86.62 125 THR A CA 1
ATOM 1018 C C . THR A 1 125 ? 6.725 3.143 -5.044 1.00 86.62 125 THR A C 1
ATOM 1020 O O . THR A 1 125 ? 5.657 3.617 -4.654 1.00 86.62 125 THR A O 1
ATOM 1023 N N . LEU A 1 126 ? 6.914 1.834 -5.228 1.00 90.00 126 LEU A N 1
ATOM 1024 C CA . LEU A 1 126 ? 5.878 0.809 -5.083 1.00 90.00 126 LEU A CA 1
ATOM 1025 C C . LEU A 1 126 ? 5.848 0.166 -3.692 1.00 90.00 126 LEU A C 1
ATOM 1027 O O . LEU A 1 126 ? 4.835 -0.437 -3.335 1.00 90.00 126 LEU A O 1
ATOM 1031 N N . ALA A 1 127 ? 6.885 0.365 -2.870 1.00 90.06 127 ALA A N 1
ATOM 1032 C CA . ALA A 1 127 ? 6.949 -0.125 -1.493 1.00 90.06 127 ALA A CA 1
ATOM 1033 C C . ALA A 1 127 ? 5.703 0.248 -0.677 1.00 90.06 127 ALA A C 1
ATOM 1035 O O . ALA A 1 127 ? 5.219 -0.564 0.106 1.00 90.06 127 ALA A O 1
ATOM 1036 N N . ARG A 1 128 ? 5.133 1.444 -0.889 1.00 88.31 128 ARG A N 1
ATOM 1037 C CA . ARG A 1 128 ? 3.933 1.894 -0.161 1.00 88.31 128 ARG A CA 1
ATOM 1038 C C . ARG A 1 128 ? 2.706 1.041 -0.479 1.00 88.31 128 ARG A C 1
ATOM 1040 O O . ARG A 1 128 ? 1.993 0.623 0.428 1.00 88.31 128 ARG A O 1
ATOM 1047 N N . HIS A 1 129 ? 2.484 0.749 -1.759 1.00 91.00 129 HIS A N 1
ATOM 1048 C CA . HIS A 1 129 ? 1.351 -0.058 -2.211 1.00 91.00 129 HIS A CA 1
ATOM 1049 C C . HIS A 1 129 ? 1.514 -1.528 -1.826 1.00 91.00 129 HIS A C 1
ATOM 1051 O O . HIS A 1 129 ? 0.551 -2.155 -1.390 1.00 91.00 129 HIS A O 1
ATOM 1057 N N . ILE A 1 130 ? 2.736 -2.060 -1.925 1.00 93.62 130 ILE A N 1
ATOM 1058 C CA . ILE A 1 130 ? 3.052 -3.435 -1.519 1.00 93.62 130 ILE A CA 1
ATOM 1059 C C . ILE A 1 130 ? 2.867 -3.601 -0.006 1.00 93.62 130 ILE A C 1
ATOM 1061 O O . ILE A 1 130 ? 2.179 -4.529 0.412 1.00 93.62 130 ILE A O 1
ATOM 1065 N N . THR A 1 131 ? 3.373 -2.661 0.800 1.00 93.75 131 THR A N 1
ATOM 1066 C CA . THR A 1 131 ? 3.205 -2.676 2.265 1.00 93.75 131 THR A CA 1
ATOM 1067 C C . THR A 1 131 ? 1.729 -2.631 2.659 1.00 93.75 131 THR A C 1
ATOM 1069 O O . THR A 1 131 ? 1.316 -3.353 3.561 1.00 93.75 131 THR A O 1
ATOM 1072 N N . MET A 1 132 ? 0.905 -1.826 1.974 1.00 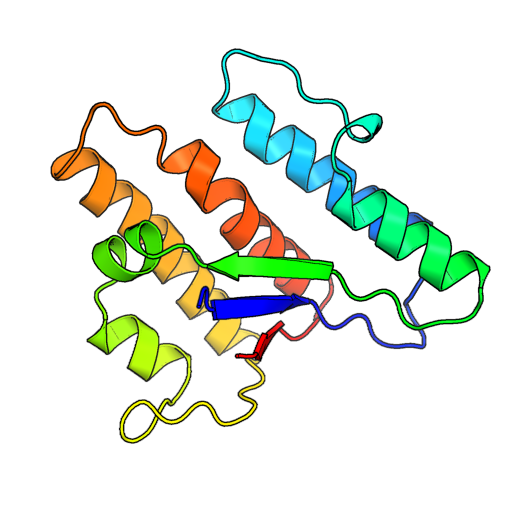92.69 132 MET A N 1
ATOM 1073 C CA . MET A 1 132 ? -0.545 -1.808 2.205 1.00 92.69 132 MET A CA 1
ATOM 1074 C C . MET A 1 132 ? -1.189 -3.172 1.933 1.00 92.69 132 MET A C 1
ATOM 1076 O O . MET A 1 132 ? -2.008 -3.616 2.734 1.00 92.69 132 MET A O 1
ATOM 1080 N N . CYS A 1 133 ? -0.810 -3.846 0.843 1.00 94.19 133 CYS A N 1
ATOM 1081 C CA . CYS A 1 133 ? -1.327 -5.179 0.530 1.00 94.19 133 CYS A CA 1
ATOM 1082 C C . CYS A 1 133 ? -0.883 -6.218 1.568 1.00 94.19 133 CYS A C 1
ATOM 1084 O O . CYS A 1 133 ? -1.702 -6.999 2.033 1.00 94.19 133 CYS A O 1
ATOM 1086 N N . GLU A 1 134 ? 0.394 -6.216 1.954 1.00 95.62 134 GLU A N 1
ATOM 1087 C CA . GLU A 1 134 ? 0.933 -7.123 2.978 1.00 95.62 134 GLU A CA 1
ATOM 1088 C C . GLU A 1 134 ? 0.238 -6.938 4.319 1.00 95.62 134 GLU A C 1
ATOM 1090 O O . GLU A 1 134 ? -0.203 -7.904 4.931 1.00 95.62 134 GLU A O 1
ATOM 1095 N N . PHE A 1 135 ? 0.076 -5.687 4.739 1.00 94.00 135 PHE A N 1
ATOM 1096 C CA . PHE A 1 135 ? -0.607 -5.370 5.979 1.00 94.00 135 PHE A CA 1
ATOM 1097 C C . PHE A 1 135 ? -2.073 -5.815 5.957 1.00 94.00 135 PHE A C 1
ATOM 1099 O O . PHE A 1 135 ? -2.556 -6.390 6.927 1.00 94.00 135 PHE A O 1
ATOM 1106 N N . ALA A 1 136 ? -2.779 -5.590 4.846 1.00 92.31 136 ALA A N 1
ATOM 1107 C CA . ALA A 1 136 ? -4.154 -6.046 4.700 1.00 92.31 136 ALA A CA 1
ATOM 1108 C C . ALA A 1 136 ? -4.262 -7.580 4.773 1.00 92.31 136 ALA A C 1
ATOM 1110 O O . ALA A 1 136 ? -5.140 -8.094 5.458 1.00 92.31 136 ALA A O 1
ATOM 1111 N N . LEU A 1 137 ? -3.343 -8.311 4.136 1.00 94.94 137 LEU A N 1
ATOM 1112 C CA . LEU A 1 137 ? -3.320 -9.777 4.163 1.00 94.94 137 LEU A CA 1
ATOM 1113 C C . LEU A 1 137 ? -3.002 -10.340 5.554 1.00 94.94 137 LEU A C 1
ATOM 1115 O O . LEU A 1 137 ? -3.640 -11.302 5.972 1.00 94.94 137 LEU A O 1
ATOM 1119 N N . ASP A 1 138 ? -2.047 -9.746 6.271 1.00 94.44 138 ASP A N 1
ATOM 1120 C CA . ASP A 1 138 ? -1.641 -10.207 7.605 1.00 94.44 138 ASP A CA 1
ATOM 1121 C C . ASP A 1 138 ? -2.762 -10.070 8.641 1.00 94.44 138 ASP A C 1
ATOM 1123 O O . ASP A 1 138 ? -2.878 -10.897 9.547 1.00 94.44 138 ASP A O 1
ATOM 1127 N N . HIS A 1 139 ? -3.584 -9.029 8.501 1.00 90.81 139 HIS A N 1
ATOM 1128 C CA . HIS A 1 139 ? -4.648 -8.699 9.449 1.00 90.81 139 HIS A CA 1
ATOM 1129 C C . HIS A 1 139 ? -6.057 -9.069 8.953 1.00 90.81 139 HIS A C 1
ATOM 1131 O O . HIS A 1 139 ? -7.031 -8.883 9.677 1.00 90.81 139 HIS A O 1
ATOM 1137 N N . GLY A 1 140 ? -6.192 -9.618 7.741 1.00 89.50 140 GLY A N 1
ATOM 1138 C CA . GLY A 1 140 ? -7.490 -9.996 7.167 1.00 89.50 140 GLY A CA 1
ATOM 1139 C C . GLY A 1 140 ? -8.378 -8.799 6.800 1.00 89.50 140 GLY A C 1
ATOM 1140 O O . GLY A 1 140 ? -9.601 -8.872 6.919 1.00 89.50 140 GLY A O 1
ATOM 1141 N N . TYR A 1 141 ? -7.776 -7.686 6.381 1.00 89.56 141 TYR A N 1
ATOM 1142 C CA . TYR A 1 141 ? -8.475 -6.461 5.995 1.00 89.56 141 TYR A CA 1
ATOM 1143 C C . TYR A 1 141 ? -8.694 -6.360 4.489 1.00 89.56 141 TYR A C 1
ATOM 1145 O O . TYR A 1 141 ? -7.961 -6.932 3.686 1.00 89.56 141 TYR A O 1
ATOM 1153 N N . ASN A 1 142 ? -9.688 -5.556 4.108 1.00 88.44 142 ASN A N 1
ATOM 1154 C CA . ASN A 1 142 ? -9.989 -5.274 2.710 1.00 88.44 142 ASN A CA 1
ATOM 1155 C C . ASN A 1 142 ? -9.324 -3.971 2.236 1.00 88.44 142 ASN A C 1
ATOM 1157 O O . ASN A 1 142 ? -9.095 -3.040 3.017 1.00 88.44 142 ASN A O 1
ATOM 1161 N N . ILE A 1 143 ? -9.094 -3.873 0.924 1.00 89.50 143 ILE A N 1
ATOM 1162 C CA . ILE A 1 143 ? -8.634 -2.645 0.261 1.00 89.50 143 ILE A CA 1
ATOM 1163 C C . ILE A 1 143 ? -9.735 -2.140 -0.673 1.00 89.50 143 ILE A C 1
ATOM 1165 O O . ILE A 1 143 ? -10.205 -2.862 -1.546 1.00 89.50 143 ILE A O 1
ATOM 1169 N N . GLU A 1 144 ? -10.137 -0.882 -0.505 1.00 86.88 144 GLU A N 1
ATOM 1170 C CA . GLU A 1 144 ? -11.095 -0.201 -1.382 1.00 86.88 144 GLU A CA 1
ATOM 1171 C C . GLU A 1 144 ? -10.351 0.639 -2.428 1.00 86.88 144 GLU A C 1
ATOM 1173 O O . GLU A 1 144 ? -9.407 1.363 -2.102 1.00 86.88 144 GLU A O 1
ATOM 1178 N N . LEU A 1 145 ? -10.806 0.595 -3.681 1.00 79.56 145 LEU A N 1
ATOM 1179 C CA . LEU A 1 145 ? -10.410 1.572 -4.693 1.00 79.56 145 LEU A CA 1
ATOM 1180 C C . LEU A 1 145 ? -11.370 2.768 -4.676 1.00 79.56 145 LEU A C 1
ATOM 1182 O O . LEU A 1 145 ? -12.587 2.609 -4.766 1.00 79.56 145 LEU A O 1
ATOM 1186 N N . SER A 1 146 ? -10.809 3.975 -4.616 1.00 71.62 146 SER A N 1
ATOM 1187 C CA . SER A 1 146 ? -11.556 5.235 -4.659 1.00 71.62 146 SER A CA 1
ATOM 1188 C C . SER A 1 146 ? -10.969 6.222 -5.677 1.00 71.62 146 SER A C 1
ATOM 1190 O O . SER A 1 146 ? -9.768 6.197 -5.976 1.00 71.62 146 SER A O 1
ATOM 1192 N N . SER A 1 147 ? -11.848 7.051 -6.250 1.00 60.69 147 SER A N 1
ATOM 1193 C CA . SER A 1 147 ? -11.546 8.088 -7.252 1.00 60.69 147 SER A CA 1
ATOM 1194 C C . SER A 1 147 ? -11.121 9.413 -6.634 1.00 60.69 147 SER A C 1
ATOM 1196 O O . SER A 1 147 ? -11.819 9.829 -5.679 1.00 60.69 147 SER A O 1
#

Radius of gyration: 15.2 Å; chains: 1; bounding box: 37×26×38 Å

pLDDT: mean 83.54, std 9.06, range [45.5, 95.62]

Secondary structure (DSSP, 8-state):
--EEEEEE--TTT--HHHHHHHHHHHHHHHHTTSSS---GGG-HHHHHHHHHHHTTPPPEEEEEE-HHHHHHH-HHHHHHHTT-GGG----EEE-HHHHHHHHHHHHHHHHHHHHH-TTS-HHHHHHHHHHHHHHHHHHT-EEEEE-

Sequence (147 aa):
MGKALKLLFPEEDATEELVKEYGQRLAEAQNKHLDEDRSFDELVEYKRAIEKLRNGDAPVIYETVMSAPIRGMGRERFDEIFQLENGDFQRTVLDEDGIRELKRAFEDAIHRLTEAEPEGNWEATLARHITMCEFALDHGYNIELSS